Protein AF-C9J1R6-F1 (afdb_monomer_lite)

Structure (mmCIF, N/CA/C/O backbone):
data_AF-C9J1R6-F1
#
_entry.id   AF-C9J1R6-F1
#
loop_
_atom_site.group_PDB
_atom_site.id
_atom_site.type_symbol
_atom_site.label_atom_id
_atom_site.label_alt_id
_atom_site.label_comp_id
_atom_site.label_asym_id
_atom_site.label_entity_id
_atom_site.label_seq_id
_atom_site.pdbx_PDB_ins_code
_atom_site.Cartn_x
_atom_site.Cartn_y
_atom_site.Cartn_z
_atom_site.occupancy
_atom_site.B_iso_or_equiv
_atom_site.auth_seq_id
_atom_site.auth_comp_id
_atom_site.auth_asym_id
_ato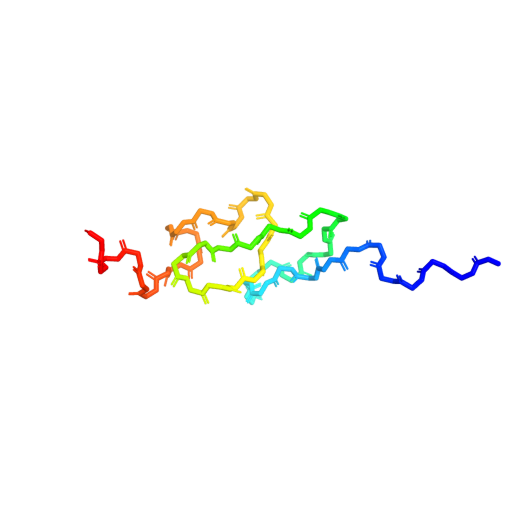m_site.auth_atom_id
_atom_site.pdbx_PDB_model_num
ATOM 1 N N . MET A 1 1 ? 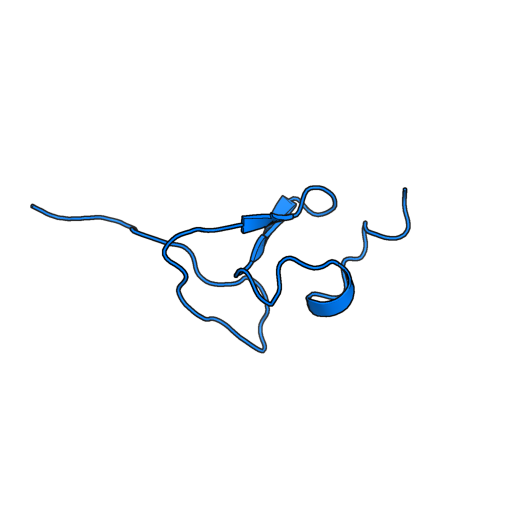22.650 7.244 -19.386 1.00 51.62 1 MET A N 1
ATOM 2 C CA . MET A 1 1 ? 21.476 7.794 -18.684 1.00 51.62 1 MET A CA 1
ATOM 3 C C . MET A 1 1 ? 21.012 6.691 -17.761 1.00 51.62 1 MET A C 1
ATOM 5 O O . MET A 1 1 ? 20.392 5.741 -18.216 1.00 51.62 1 MET A O 1
ATOM 9 N N . GLU A 1 2 ? 21.496 6.716 -16.529 1.00 55.28 2 GLU A N 1
ATOM 10 C CA . GLU A 1 2 ? 21.133 5.722 -15.524 1.00 55.28 2 GLU A CA 1
ATOM 11 C C . GLU A 1 2 ? 19.781 6.164 -14.966 1.00 55.28 2 GLU A C 1
ATOM 13 O O . GLU A 1 2 ? 19.630 7.318 -14.572 1.00 55.28 2 GLU A O 1
ATOM 18 N N . PHE A 1 3 ? 18.780 5.291 -15.042 1.00 62.28 3 PHE A N 1
ATOM 19 C CA . PHE A 1 3 ? 17.500 5.459 -14.363 1.00 62.28 3 PHE A CA 1
ATOM 20 C C . PHE A 1 3 ? 17.612 4.695 -13.041 1.00 62.28 3 PHE A C 1
ATOM 22 O O . PHE A 1 3 ? 17.263 3.512 -13.016 1.00 62.28 3 PHE A O 1
ATOM 29 N N . PRO A 1 4 ? 18.182 5.290 -11.978 1.00 59.53 4 PRO A N 1
ATOM 30 C CA . PRO A 1 4 ? 18.198 4.626 -10.691 1.00 59.53 4 PRO A CA 1
ATOM 31 C C . PRO A 1 4 ? 16.738 4.540 -10.234 1.00 59.53 4 PRO A C 1
ATOM 33 O O . PRO A 1 4 ? 16.038 5.548 -10.180 1.00 59.53 4 PRO A O 1
ATOM 36 N N . ASP A 1 5 ? 16.257 3.326 -9.991 1.00 62.62 5 ASP A N 1
ATOM 37 C CA . ASP A 1 5 ? 15.047 3.101 -9.198 1.00 62.62 5 ASP A CA 1
ATOM 38 C C . ASP A 1 5 ? 13.729 3.620 -9.806 1.00 62.62 5 ASP A C 1
ATOM 40 O O . ASP A 1 5 ? 12.919 4.268 -9.141 1.00 62.62 5 ASP A O 1
ATOM 44 N N . LEU A 1 6 ? 13.448 3.280 -11.071 1.00 68.62 6 LEU A N 1
ATOM 45 C CA . LEU A 1 6 ? 12.078 3.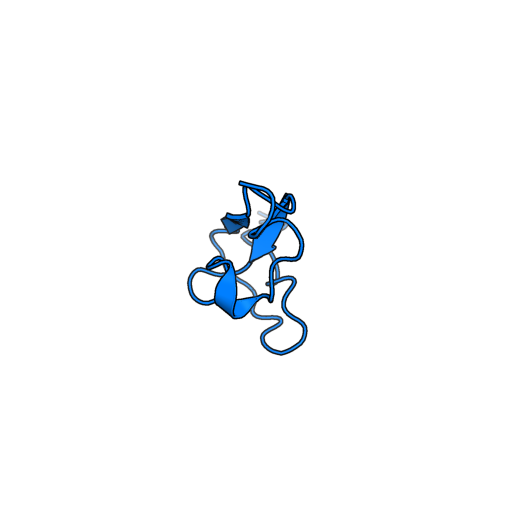350 -11.602 1.00 68.62 6 LEU A CA 1
ATOM 46 C C . LEU A 1 6 ? 11.221 2.239 -10.977 1.00 68.62 6 LEU A C 1
ATOM 48 O O . LEU A 1 6 ? 10.916 1.237 -11.620 1.00 68.62 6 LEU A O 1
ATOM 52 N N . GLY A 1 7 ? 10.862 2.397 -9.709 1.00 77.06 7 GLY A N 1
ATOM 53 C CA . GLY A 1 7 ? 9.947 1.501 -9.016 1.00 77.06 7 GLY A CA 1
ATOM 54 C C . GLY A 1 7 ? 10.429 1.043 -7.651 1.00 77.06 7 GLY A C 1
ATOM 55 O O . GLY A 1 7 ? 11.579 1.244 -7.272 1.00 77.06 7 GLY A O 1
ATOM 56 N N . ALA A 1 8 ? 9.533 0.398 -6.911 1.00 86.19 8 ALA A N 1
ATOM 57 C CA . ALA A 1 8 ? 9.873 -0.264 -5.661 1.00 86.19 8 ALA A CA 1
ATOM 58 C C . ALA A 1 8 ? 9.352 -1.696 -5.646 1.00 86.19 8 ALA A C 1
ATOM 60 O O . ALA A 1 8 ? 8.360 -2.040 -6.293 1.00 86.19 8 ALA A O 1
ATOM 61 N N . HIS A 1 9 ? 10.018 -2.531 -4.857 1.00 88.50 9 HIS A N 1
ATOM 62 C CA . HIS A 1 9 ? 9.526 -3.865 -4.573 1.00 88.50 9 HIS A CA 1
ATOM 63 C C . HIS A 1 9 ? 8.363 -3.803 -3.592 1.00 88.50 9 HIS A C 1
ATOM 65 O O . HIS A 1 9 ? 8.400 -3.081 -2.594 1.00 88.50 9 HIS A O 1
ATOM 71 N N . CYS A 1 10 ? 7.340 -4.604 -3.871 1.00 89.56 10 CYS A N 1
ATOM 72 C CA . CYS A 1 10 ? 6.265 -4.834 -2.930 1.00 89.56 10 CYS A CA 1
ATOM 73 C C . CYS A 1 10 ? 6.838 -5.386 -1.614 1.00 89.56 10 CYS A C 1
ATOM 75 O O . CYS A 1 10 ? 7.537 -6.399 -1.627 1.00 89.56 10 CYS A O 1
ATOM 77 N N . SER A 1 11 ? 6.509 -4.750 -0.486 1.00 88.00 11 SER A N 1
ATOM 78 C CA . SER A 1 11 ? 6.940 -5.184 0.857 1.00 88.00 11 SER A CA 1
ATOM 79 C C . SER A 1 11 ? 6.269 -6.487 1.303 1.00 88.00 11 SER A C 1
ATOM 81 O O . SER A 1 11 ? 6.602 -7.034 2.349 1.00 88.00 11 SER A O 1
ATOM 83 N N . GLU A 1 12 ? 5.318 -6.978 0.510 1.00 88.38 12 GLU A N 1
ATOM 84 C CA . GLU A 1 12 ? 4.686 -8.276 0.687 1.00 88.38 12 GLU A CA 1
ATOM 85 C C . GLU A 1 12 ? 5.691 -9.404 0.365 1.00 88.38 12 GLU A C 1
ATOM 87 O O . GLU A 1 12 ? 6.105 -9.528 -0.799 1.00 88.38 12 GLU A O 1
ATOM 92 N N . PRO A 1 13 ? 6.068 -10.251 1.344 1.00 85.06 13 PRO A N 1
ATOM 93 C CA . PRO A 1 13 ? 7.043 -11.328 1.147 1.00 85.06 13 PRO A CA 1
ATOM 94 C C . PRO A 1 13 ? 6.584 -12.378 0.132 1.00 85.06 13 PRO A C 1
ATOM 96 O O . PRO A 1 13 ? 7.419 -13.041 -0.476 1.00 85.06 13 PRO A O 1
ATOM 99 N N . SER A 1 14 ? 5.273 -12.526 -0.070 1.00 87.62 14 SER A N 1
ATOM 100 C CA . SER A 1 14 ? 4.713 -13.459 -1.052 1.00 87.62 14 SER A CA 1
ATOM 101 C C . SER A 1 14 ? 4.760 -12.937 -2.496 1.00 87.62 14 SER A C 1
ATOM 103 O O . SER A 1 14 ? 4.704 -13.733 -3.432 1.00 87.62 14 SER A O 1
ATOM 105 N N . CYS A 1 15 ? 4.907 -11.622 -2.701 1.00 87.94 15 CYS A N 1
ATOM 106 C CA . CYS A 1 15 ? 4.898 -11.006 -4.027 1.00 87.94 15 CYS A CA 1
ATOM 107 C C . CYS A 1 15 ? 6.295 -10.584 -4.493 1.00 87.94 15 CYS A C 1
ATOM 109 O O . CYS A 1 15 ? 6.678 -10.916 -5.614 1.00 87.94 15 CYS A O 1
ATOM 111 N N . GLN A 1 16 ? 7.015 -9.802 -3.672 1.00 79.88 16 GLN A N 1
ATOM 112 C CA . GLN A 1 16 ? 8.316 -9.170 -3.975 1.00 79.88 16 GLN A CA 1
ATOM 113 C C . GLN A 1 16 ? 8.452 -8.565 -5.390 1.00 79.88 16 GLN A C 1
ATOM 115 O O . GLN A 1 16 ? 9.555 -8.371 -5.901 1.00 79.88 16 GLN A O 1
ATOM 120 N N . ARG A 1 17 ? 7.333 -8.250 -6.048 1.00 83.88 17 ARG A N 1
ATOM 121 C CA . ARG A 1 17 ? 7.322 -7.774 -7.429 1.00 83.88 17 ARG A CA 1
ATOM 122 C C . ARG A 1 17 ? 7.807 -6.333 -7.484 1.00 83.88 17 ARG A C 1
ATOM 124 O O . ARG A 1 17 ? 7.373 -5.515 -6.674 1.00 83.88 17 ARG A O 1
ATOM 131 N N . LEU A 1 18 ? 8.674 -6.037 -8.453 1.00 83.62 18 LEU A N 1
ATOM 132 C CA . LEU A 1 18 ? 9.082 -4.672 -8.775 1.00 83.62 18 LEU A CA 1
ATOM 133 C C . LEU A 1 18 ? 7.926 -3.992 -9.508 1.00 83.62 18 LEU A C 1
ATOM 135 O O . LEU A 1 18 ? 7.543 -4.432 -10.597 1.00 83.62 18 LEU A O 1
ATOM 139 N N . ASP A 1 19 ? 7.369 -2.953 -8.899 1.00 80.38 19 ASP A N 1
ATOM 140 C CA . ASP A 1 19 ? 6.346 -2.118 -9.514 1.00 80.38 19 ASP A CA 1
ATOM 141 C C . ASP A 1 19 ? 6.900 -0.718 -9.769 1.00 80.38 19 ASP A C 1
ATOM 143 O O . ASP A 1 19 ? 7.510 -0.112 -8.889 1.00 80.38 19 ASP A O 1
ATOM 147 N N . PHE A 1 20 ? 6.687 -0.209 -10.980 1.00 79.31 20 PHE A N 1
ATOM 148 C CA . PHE A 1 20 ? 7.177 1.099 -11.413 1.00 79.31 20 PHE A CA 1
ATOM 149 C C . PHE A 1 20 ? 6.429 2.257 -10.726 1.00 79.31 20 PHE A C 1
ATOM 151 O O . PHE A 1 20 ? 6.932 3.380 -10.709 1.00 79.31 20 PHE A O 1
ATOM 158 N N . LEU A 1 21 ? 5.254 1.989 -10.139 1.00 81.75 21 LEU A N 1
ATOM 159 C CA . LEU A 1 21 ? 4.466 2.928 -9.341 1.00 81.75 21 LEU A CA 1
ATOM 160 C C . LEU A 1 21 ? 4.315 2.390 -7.908 1.00 81.75 21 LEU A C 1
ATOM 162 O O . LEU A 1 21 ? 3.335 1.711 -7.596 1.00 81.75 21 LEU A O 1
ATOM 166 N N . PRO A 1 22 ? 5.265 2.691 -7.006 1.00 82.75 22 PRO A N 1
ATOM 167 C CA . PRO A 1 22 ? 5.163 2.260 -5.621 1.00 82.75 22 PRO A CA 1
ATOM 168 C C . PRO A 1 22 ? 3.952 2.893 -4.936 1.00 82.75 22 PRO A C 1
ATOM 170 O O . PRO A 1 22 ? 3.832 4.118 -4.866 1.00 82.75 22 PRO A O 1
ATOM 173 N N . LEU A 1 23 ? 3.069 2.063 -4.384 1.00 88.81 23 LEU A N 1
ATOM 174 C CA . LEU A 1 23 ? 1.906 2.531 -3.642 1.00 88.81 23 LEU A CA 1
ATOM 175 C C . LEU A 1 23 ? 2.192 2.458 -2.149 1.00 88.81 23 LEU A C 1
ATOM 177 O O . LEU A 1 23 ? 2.453 1.390 -1.597 1.00 88.81 23 LEU A O 1
ATOM 181 N N . LYS A 1 24 ? 2.132 3.610 -1.487 1.00 90.25 24 LYS A N 1
ATOM 182 C CA . LYS A 1 24 ? 2.325 3.703 -0.044 1.00 90.25 24 LYS A CA 1
ATOM 183 C C . LYS A 1 24 ? 0.994 3.500 0.673 1.00 90.25 24 LYS A C 1
ATOM 185 O O . LYS A 1 24 ? 0.037 4.229 0.433 1.00 90.25 24 LYS A O 1
ATOM 190 N N . CYS A 1 25 ? 0.951 2.527 1.572 1.00 90.88 25 CYS A N 1
ATOM 191 C CA . CYS A 1 25 ? -0.172 2.304 2.468 1.00 90.88 25 CYS A CA 1
ATOM 192 C C . CYS A 1 25 ? -0.277 3.461 3.472 1.00 90.88 25 CYS A C 1
ATOM 194 O O . CYS A 1 25 ? 0.695 3.769 4.156 1.00 90.88 25 CYS A O 1
ATOM 196 N N . ASP A 1 26 ? -1.444 4.090 3.590 1.00 89.50 26 ASP A N 1
ATOM 197 C CA . ASP A 1 26 ? -1.632 5.238 4.489 1.00 89.50 26 ASP A CA 1
ATOM 198 C C . ASP A 1 26 ? -1.583 4.832 5.975 1.00 89.50 26 ASP A C 1
ATOM 200 O O . ASP A 1 26 ? -1.037 5.554 6.802 1.00 89.50 26 ASP A O 1
ATOM 204 N N . ALA A 1 27 ? -2.039 3.619 6.313 1.00 89.50 27 ALA A N 1
ATOM 205 C CA . ALA A 1 27 ? -2.092 3.168 7.706 1.00 89.50 27 ALA A CA 1
ATOM 206 C C . ALA A 1 27 ? -0.738 2.684 8.259 1.00 89.50 27 ALA A C 1
ATOM 208 O O . ALA A 1 27 ? -0.378 3.014 9.386 1.00 89.50 27 ALA A O 1
ATOM 209 N N . CYS A 1 28 ? 0.015 1.875 7.501 1.00 90.06 28 CYS A N 1
ATOM 210 C CA . CYS A 1 28 ? 1.306 1.332 7.955 1.00 90.06 28 CYS A CA 1
ATOM 211 C C . CYS A 1 28 ? 2.525 1.985 7.289 1.00 90.06 28 CYS A C 1
ATOM 213 O O . CYS A 1 28 ? 3.656 1.639 7.621 1.00 90.06 28 CYS A O 1
ATOM 215 N N . SER A 1 29 ? 2.326 2.915 6.347 1.00 89.25 29 SER A N 1
ATOM 216 C CA . SER A 1 29 ? 3.395 3.545 5.557 1.00 89.25 29 SER A CA 1
ATOM 217 C C . SER A 1 29 ? 4.272 2.584 4.737 1.00 89.25 29 SER A C 1
ATOM 219 O O . SER A 1 29 ? 5.289 3.018 4.195 1.00 89.25 29 SER A O 1
ATOM 221 N N . GLY A 1 30 ? 3.881 1.312 4.602 1.00 89.38 30 GLY A N 1
ATOM 222 C CA . GLY A 1 30 ? 4.579 0.318 3.783 1.00 89.38 30 GLY A CA 1
ATOM 223 C C . GLY A 1 30 ? 4.362 0.532 2.283 1.00 89.38 30 GLY A C 1
ATOM 224 O O . GLY A 1 30 ? 3.325 1.054 1.875 1.00 89.38 30 GLY A O 1
ATOM 225 N N . ILE A 1 31 ? 5.338 0.132 1.465 1.00 91.06 31 ILE A N 1
ATOM 226 C CA . ILE A 1 31 ? 5.273 0.236 0.001 1.00 91.06 31 ILE A CA 1
ATOM 227 C C . ILE A 1 31 ? 4.828 -1.102 -0.586 1.00 91.06 31 ILE A C 1
ATOM 229 O O . ILE A 1 31 ? 5.458 -2.130 -0.336 1.00 91.06 31 ILE A O 1
ATOM 233 N N . PHE A 1 32 ? 3.774 -1.090 -1.392 1.00 91.19 32 PHE A N 1
ATOM 234 C CA . PHE A 1 32 ? 3.184 -2.276 -2.005 1.00 91.19 32 PHE A CA 1
ATOM 235 C C . PHE A 1 32 ? 2.863 -2.025 -3.484 1.00 91.19 32 PHE A C 1
ATOM 237 O O . PHE A 1 32 ? 2.858 -0.885 -3.948 1.00 91.19 32 PHE A O 1
ATOM 244 N N . CYS A 1 33 ? 2.606 -3.092 -4.239 1.00 90.69 33 CYS A N 1
ATOM 245 C CA . CYS A 1 33 ? 2.108 -2.985 -5.612 1.00 90.69 33 CYS A CA 1
ATOM 246 C C . CYS A 1 33 ? 0.580 -2.799 -5.637 1.00 90.69 33 CYS A C 1
ATOM 248 O O . CYS A 1 33 ? -0.086 -2.925 -4.607 1.00 90.69 33 CYS A O 1
ATOM 250 N N . ALA A 1 34 ? 0.010 -2.531 -6.816 1.00 87.50 34 ALA A N 1
ATOM 251 C CA . ALA A 1 34 ? -1.425 -2.256 -6.977 1.00 87.50 34 ALA A CA 1
ATOM 252 C C . ALA A 1 34 ? -2.343 -3.371 -6.456 1.00 87.50 34 ALA A C 1
ATOM 254 O O . ALA A 1 34 ? -3.449 -3.093 -6.002 1.00 87.50 34 ALA A O 1
ATOM 255 N N . ASP A 1 35 ? -1.858 -4.610 -6.467 1.00 88.38 35 ASP A N 1
ATOM 256 C CA . ASP A 1 35 ? -2.598 -5.770 -5.976 1.00 88.38 35 ASP A CA 1
ATOM 257 C C . ASP A 1 35 ? -2.493 -5.947 -4.449 1.00 88.38 35 ASP A C 1
ATOM 259 O O . ASP A 1 35 ? -3.421 -6.442 -3.820 1.00 88.38 35 ASP A O 1
ATOM 263 N N . HIS A 1 36 ? -1.398 -5.490 -3.824 1.00 90.56 36 HIS A N 1
ATOM 264 C CA . HIS A 1 36 ? -1.115 -5.712 -2.395 1.00 90.56 36 HIS A CA 1
ATOM 265 C C . HIS A 1 36 ? -1.222 -4.454 -1.518 1.00 90.56 36 HIS A C 1
ATOM 267 O O . HIS A 1 36 ? -1.145 -4.548 -0.294 1.00 90.56 36 HIS A O 1
ATOM 273 N N . VAL A 1 37 ? -1.449 -3.269 -2.100 1.00 88.62 37 VAL A N 1
ATOM 274 C CA . VAL A 1 37 ? -1.695 -2.025 -1.340 1.00 88.62 37 VAL A CA 1
ATOM 275 C C . VAL A 1 37 ? -2.956 -2.111 -0.475 1.00 88.62 37 VAL A C 1
ATOM 277 O O . VAL A 1 37 ? -3.061 -1.437 0.550 1.00 88.62 37 VAL A O 1
ATOM 280 N N . ALA A 1 38 ? -3.911 -2.962 -0.855 1.00 89.31 38 ALA A N 1
ATOM 281 C CA . ALA A 1 38 ? -5.115 -3.190 -0.077 1.00 89.31 38 ALA A CA 1
ATOM 282 C C . ALA A 1 38 ? -4.766 -3.741 1.312 1.00 89.31 38 ALA A C 1
ATOM 284 O O . ALA A 1 38 ? -4.019 -4.706 1.448 1.00 89.31 38 ALA A O 1
ATOM 285 N N . TYR A 1 39 ? -5.372 -3.167 2.350 1.00 90.50 39 TYR A N 1
ATOM 286 C CA . TYR A 1 39 ? -5.122 -3.538 3.744 1.00 90.50 39 TYR A CA 1
ATOM 287 C C . TYR A 1 39 ? -5.278 -5.035 4.043 1.00 90.50 39 TYR A C 1
ATOM 289 O O . TYR A 1 39 ? -4.562 -5.567 4.888 1.00 90.50 39 TYR A O 1
ATOM 297 N N . ALA A 1 40 ? -6.208 -5.706 3.357 1.00 88.25 40 ALA A N 1
ATOM 298 C CA . ALA A 1 40 ? -6.446 -7.138 3.510 1.00 88.25 40 ALA A CA 1
ATOM 299 C C . ALA A 1 40 ? -5.320 -7.994 2.911 1.00 88.25 40 ALA A C 1
ATOM 301 O O . ALA A 1 40 ? -5.023 -9.054 3.447 1.00 88.25 40 ALA A O 1
ATOM 302 N N . GLN A 1 41 ? -4.685 -7.525 1.835 1.00 89.62 41 GLN A N 1
ATOM 303 C CA . GLN A 1 41 ? -3.683 -8.287 1.089 1.00 89.62 41 GLN A CA 1
ATOM 304 C C . GLN A 1 41 ? -2.352 -8.362 1.833 1.00 89.62 41 GLN A C 1
ATOM 306 O O . GLN A 1 41 ? -1.746 -9.423 1.878 1.00 89.62 41 GLN A O 1
ATOM 311 N N . HIS A 1 42 ? -1.941 -7.264 2.473 1.00 89.12 42 HIS A N 1
ATOM 312 C CA . HIS A 1 42 ? -0.710 -7.221 3.267 1.00 89.12 42 HIS A CA 1
ATOM 313 C C . HIS A 1 42 ? -0.938 -7.357 4.777 1.00 89.12 42 HIS A C 1
ATOM 315 O O . HIS A 1 42 ? -0.084 -6.959 5.570 1.00 89.12 42 HIS A O 1
ATOM 321 N N . HIS A 1 43 ? -2.110 -7.864 5.184 1.00 85.56 43 HIS A N 1
ATOM 322 C CA . HIS A 1 43 ? -2.512 -8.023 6.588 1.00 85.56 43 HIS A CA 1
ATOM 323 C C . HIS A 1 43 ? -2.150 -6.810 7.458 1.00 85.56 43 HIS A C 1
ATOM 325 O O . HIS A 1 43 ? -1.462 -6.915 8.475 1.00 85.56 43 HIS A O 1
ATOM 331 N N . CYS A 1 44 ? -2.585 -5.626 7.030 1.00 89.88 44 CYS A N 1
ATOM 332 C CA . CYS A 1 44 ? -2.177 -4.372 7.641 1.00 89.88 44 CYS A CA 1
ATOM 333 C C . CYS A 1 44 ? -2.575 -4.299 9.123 1.00 89.88 44 CYS A C 1
ATOM 335 O O . CYS A 1 44 ? -3.749 -4.118 9.450 1.00 89.88 44 CYS A O 1
ATOM 337 N N . GLY A 1 45 ? -1.592 -4.361 10.026 1.00 85.62 45 GLY A N 1
ATOM 338 C CA . GLY A 1 45 ? -1.834 -4.274 11.471 1.00 85.62 45 GLY A CA 1
ATOM 339 C C . GLY A 1 45 ? -2.502 -2.963 11.907 1.00 85.62 45 GLY A C 1
ATOM 340 O O . GLY A 1 45 ? -3.280 -2.951 12.856 1.00 85.62 45 GLY A O 1
ATOM 341 N N . SER A 1 46 ? -2.269 -1.875 11.167 1.00 84.94 46 SER A N 1
ATOM 342 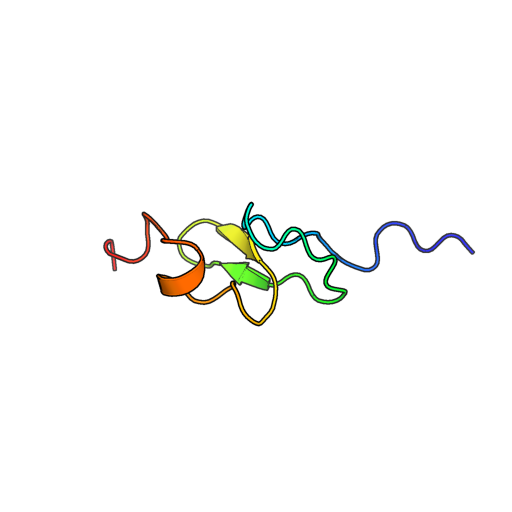C CA . SER A 1 46 ? -2.865 -0.560 11.434 1.00 84.94 46 SER A CA 1
ATOM 343 C C . SER A 1 46 ? -4.241 -0.360 10.783 1.00 84.94 46 SER A C 1
ATOM 345 O O . SER A 1 46 ? -4.894 0.645 11.044 1.00 84.94 46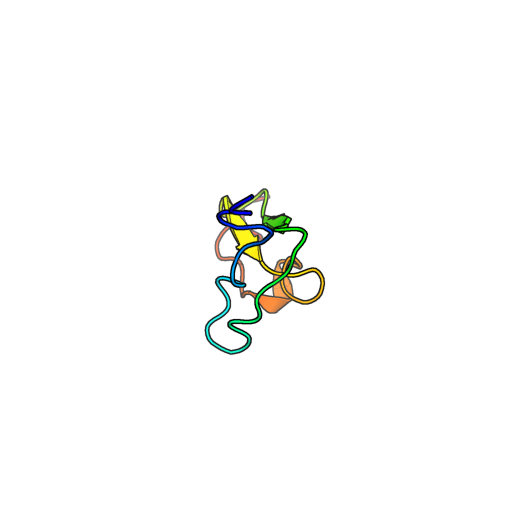 SER A O 1
ATOM 347 N N . ALA A 1 47 ? -4.733 -1.288 9.949 1.00 79.62 47 ALA A N 1
ATOM 348 C CA . ALA A 1 47 ? -6.006 -1.100 9.239 1.00 79.62 47 ALA A CA 1
ATOM 349 C C . ALA A 1 47 ? -7.253 -1.189 10.126 1.00 79.62 47 ALA A C 1
ATOM 351 O O . ALA A 1 47 ? -8.320 -0.722 9.716 1.00 79.62 47 ALA A O 1
ATOM 352 N N . TYR A 1 48 ? -7.113 -1.799 11.303 1.00 70.19 48 TYR A N 1
ATOM 353 C CA . TYR A 1 48 ? -8.147 -1.903 12.332 1.00 70.19 48 TYR A CA 1
ATOM 354 C C . TYR A 1 48 ? -8.155 -0.698 13.295 1.00 70.19 48 TYR A C 1
ATOM 356 O O . TYR A 1 48 ? -9.118 -0.513 14.027 1.00 70.19 48 TYR A O 1
ATOM 364 N N . GLN A 1 49 ? -7.127 0.157 13.291 1.00 65.31 49 GLN A N 1
ATOM 365 C CA . GLN A 1 49 ? -7.061 1.313 14.197 1.00 65.31 49 GLN A CA 1
ATOM 366 C C . GLN A 1 49 ? -7.785 2.569 13.670 1.00 65.31 49 GLN A C 1
ATOM 368 O O . GLN A 1 49 ? -7.552 3.655 14.196 1.00 65.31 49 GLN A O 1
ATOM 373 N N . LYS A 1 50 ? -8.642 2.434 12.649 1.00 52.84 50 LYS A N 1
ATOM 374 C CA . LYS A 1 50 ? -9.423 3.536 12.064 1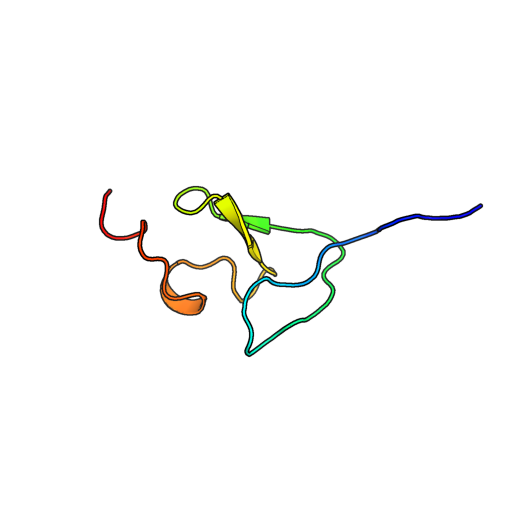.00 52.84 50 LYS A CA 1
ATOM 375 C C . LYS A 1 50 ? -10.901 3.454 12.427 1.00 52.84 50 LYS A C 1
ATOM 377 O O . LYS A 1 50 ? -11.427 2.318 12.450 1.00 52.84 50 LYS A O 1
#

Foldseek 3Di:
DDPPDQFAAAPQPVGRDTDSDWDQAPQQRGTHDPVQSDCVNRVPPRPVVD

InterPro domains:
  IPR000058 Zinc finger, AN1-type [PF01428] (10-49)
  IPR000058 Zinc finger, AN1-type [PS51039] (4-50)
  IPR000058 Zinc finger, AN1-type [SM00154] (10-49)
  IPR035896 AN1-like Zinc finger [G3DSA:4.10.1110.10] (1-50)
  IPR035896 AN1-like Zinc finger [SSF118310] (4-49)

Sequence (50 aa):
MEFPDLGAHCSEPSCQRLDFLPLKCDACSGIFCADHVAYAQHHCGSAYQK

Secondary structure (DSSP, 8-state):
---TTSSEE-S-TTT--EESSPEEPTTT--EE-TTT-STTTTT-GGGG--

pLDDT: mean 82.32, std 10.91, range [51.62, 91.19]

Organism: Homo sapiens (NCBI:txid9606)

Radius of gyration: 11.78 Å; chains: 1; bounding box: 31×21×33 Å